Protein AF-A0A7C4YC31-F1 (afdb_monomer_lite)

Radius of gyration: 33.75 Å; chains: 1; bounding box: 67×40×89 Å

Secondary structure (DSSP, 8-state):
-----SHHHHHHHHHHHHHHHHHHHHHHHHHHHHHHHHHSHHHHHHHHHHHHHHSHHHHHHHHHHHHHHHHHHHHHHHHSTT---HHHHHHHHHHHHHHHHHHTT-THHHHHHHHHHHHHHHHHHHS--

Foldseek 3Di:
DDDDDDPVSVVVVVVVVVVVVVVVVVVVVVVVVVVVVCPPVVNVCVVVVVVLVPDPVSVVVCVVVVVVVVVVVVLCCVQVNPDPDVVSVVVSVVVVVVVVVVCVVDVCVVVVVVVVVVVVVVVVVVVVD

Structure (mmCIF, N/CA/C/O backbone):
data_AF-A0A7C4YC31-F1
#
_entry.id   AF-A0A7C4YC31-F1
#
loop_
_atom_site.group_PDB
_atom_site.id
_atom_site.type_symbol
_atom_site.label_atom_id
_atom_site.label_alt_id
_atom_site.label_comp_id
_atom_site.label_asym_id
_atom_site.label_entity_id
_atom_site.label_seq_id
_atom_site.pdbx_PDB_ins_code
_atom_site.Cartn_x
_atom_site.Cartn_y
_atom_site.Cartn_z
_atom_site.occupancy
_atom_site.B_iso_or_equiv
_atom_site.auth_seq_id
_atom_site.auth_comp_id
_atom_site.auth_asym_id
_atom_site.auth_atom_id
_atom_site.pdbx_PDB_model_num
ATOM 1 N N . MET A 1 1 ? -36.591 12.105 40.427 1.00 43.62 1 MET A N 1
ATOM 2 C CA . MET A 1 1 ? -35.713 11.165 41.160 1.00 43.62 1 MET A CA 1
ATOM 3 C C . MET A 1 1 ? -36.513 10.599 42.322 1.00 43.62 1 MET A C 1
ATOM 5 O O . MET A 1 1 ? -37.041 11.391 43.092 1.00 43.62 1 MET A O 1
ATOM 9 N N . GLN A 1 2 ? -36.694 9.279 42.404 1.00 56.38 2 GLN A N 1
ATOM 10 C CA . GLN A 1 2 ? -37.417 8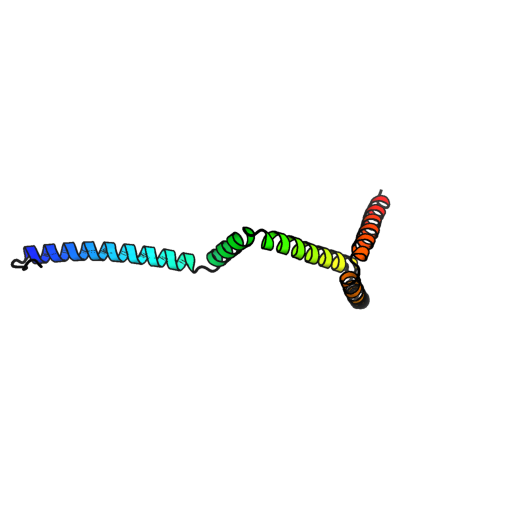.661 43.523 1.00 56.38 2 GLN A CA 1
ATOM 11 C C . GLN A 1 2 ? -36.539 8.696 44.784 1.00 56.38 2 GLN A C 1
ATOM 13 O O . GLN A 1 2 ? -35.359 8.354 44.720 1.00 56.38 2 GLN A O 1
ATOM 18 N N . LYS A 1 3 ? -37.099 9.163 45.907 1.00 58.22 3 LYS A N 1
ATOM 19 C CA . LYS A 1 3 ? -36.434 9.156 47.218 1.00 58.22 3 LYS A CA 1
ATOM 20 C C . LYS A 1 3 ? -36.331 7.713 47.714 1.00 58.22 3 LYS A C 1
ATOM 22 O O . LYS A 1 3 ? -37.348 7.039 47.825 1.00 58.22 3 LYS A O 1
ATOM 27 N N . ILE A 1 4 ? -35.109 7.264 47.988 1.00 57.78 4 ILE A N 1
ATOM 28 C CA . ILE A 1 4 ? -34.806 5.935 48.528 1.00 57.78 4 ILE A CA 1
ATOM 29 C C . ILE A 1 4 ? -35.084 5.986 50.034 1.00 57.78 4 ILE A C 1
ATOM 31 O O . ILE A 1 4 ? -34.368 6.682 50.749 1.00 57.78 4 ILE A O 1
ATOM 35 N N . ASN A 1 5 ? -36.126 5.296 50.506 1.00 68.19 5 ASN A N 1
ATOM 36 C CA . ASN A 1 5 ? -36.564 5.366 51.909 1.00 68.19 5 ASN A CA 1
ATOM 37 C C . ASN A 1 5 ? -36.404 4.027 52.662 1.00 68.19 5 ASN A C 1
ATOM 39 O O . ASN A 1 5 ? -36.711 3.959 53.849 1.00 68.19 5 ASN A O 1
ATOM 43 N N . SER A 1 6 ? -35.921 2.968 51.997 1.00 72.19 6 SER A N 1
ATOM 44 C CA . SER A 1 6 ? -35.745 1.625 52.568 1.00 72.19 6 SER A CA 1
ATOM 45 C C . SER A 1 6 ? -34.516 0.905 51.987 1.00 72.19 6 SER A C 1
ATOM 47 O O . SER A 1 6 ? -34.123 1.135 50.842 1.00 72.19 6 SER A O 1
ATOM 49 N N . THR A 1 7 ? -33.911 -0.009 52.752 1.00 72.62 7 THR A N 1
ATOM 50 C CA . THR A 1 7 ? -32.790 -0.874 52.322 1.00 72.62 7 THR A CA 1
ATOM 51 C C . THR A 1 7 ? -33.131 -1.732 51.095 1.00 72.62 7 THR A C 1
ATOM 53 O O . THR A 1 7 ? -32.244 -2.048 50.295 1.00 72.62 7 THR A O 1
ATOM 56 N N . GLY A 1 8 ? -34.415 -2.060 50.900 1.00 76.94 8 GLY A N 1
ATOM 57 C CA . GLY A 1 8 ? -34.914 -2.734 49.695 1.00 76.94 8 GLY A CA 1
ATOM 58 C C . GLY A 1 8 ? -34.831 -1.859 48.438 1.00 76.94 8 GLY A C 1
ATOM 59 O O . GLY A 1 8 ? -34.342 -2.315 47.403 1.00 76.94 8 GLY A O 1
ATOM 60 N N . ASP A 1 9 ? -35.203 -0.580 48.548 1.00 77.81 9 ASP A N 1
ATOM 61 C CA . ASP A 1 9 ? -35.147 0.387 47.440 1.00 77.81 9 ASP A CA 1
ATOM 62 C C . ASP A 1 9 ? -33.705 0.652 46.997 1.00 77.81 9 ASP A C 1
ATOM 64 O O . ASP A 1 9 ? -33.418 0.769 45.804 1.00 77.81 9 ASP A O 1
ATOM 68 N N . LEU A 1 10 ? -32.774 0.700 47.956 1.00 82.19 10 LEU A N 1
ATOM 69 C CA . LEU A 1 10 ? -31.351 0.881 47.678 1.00 82.19 10 LEU A CA 1
ATOM 70 C C . LEU A 1 10 ? -30.780 -0.312 46.900 1.00 82.19 10 LEU A C 1
ATOM 72 O O . LEU A 1 10 ? -30.076 -0.131 45.908 1.00 82.19 10 LEU A O 1
ATOM 76 N N . SER A 1 11 ? -31.123 -1.534 47.311 1.00 81.88 11 SER A N 1
ATOM 77 C CA . SER A 1 11 ? -30.672 -2.764 46.646 1.00 81.88 11 SER A CA 1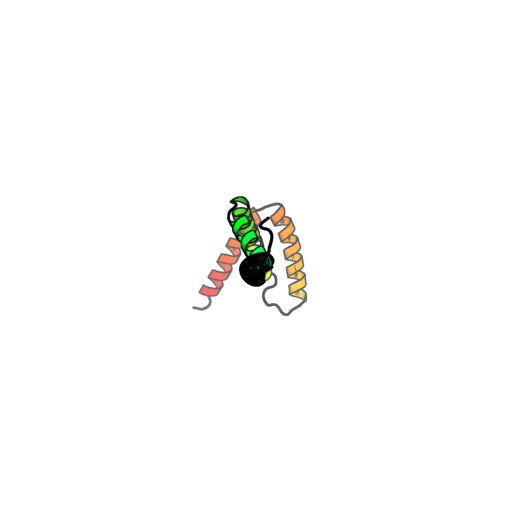
ATOM 78 C C . SER A 1 11 ? -31.221 -2.873 45.222 1.00 81.88 11 SER A C 1
ATOM 80 O O . SER A 1 11 ? -30.492 -3.228 44.293 1.00 81.88 11 SER A O 1
ATOM 82 N N . PHE A 1 12 ? -32.485 -2.493 45.026 1.00 84.62 12 PHE A N 1
ATOM 83 C CA . PHE A 1 12 ? -33.110 -2.434 43.709 1.00 84.62 12 PHE A CA 1
ATOM 84 C C . PHE A 1 12 ? -32.456 -1.377 42.808 1.00 84.62 12 PHE A C 1
ATOM 86 O O . PHE A 1 12 ? -32.128 -1.664 41.654 1.00 84.62 12 PHE A O 1
ATOM 93 N N . ALA A 1 13 ? -32.182 -0.181 43.336 1.00 85.12 13 ALA A N 1
ATOM 94 C CA . ALA A 1 13 ? -31.470 0.867 42.609 1.00 85.12 13 ALA A CA 1
ATOM 95 C C . ALA A 1 13 ? -30.051 0.425 42.204 1.00 85.12 13 ALA A C 1
ATOM 97 O O . ALA A 1 13 ? -29.645 0.640 41.062 1.00 85.12 13 ALA A O 1
ATOM 98 N N . ILE A 1 14 ? -29.320 -0.262 43.091 1.00 87.25 14 ILE A N 1
ATOM 99 C CA . ILE A 1 14 ? -27.995 -0.829 42.792 1.00 87.25 14 ILE A CA 1
ATOM 100 C C . ILE A 1 14 ? -28.087 -1.878 41.678 1.00 87.25 14 ILE A C 1
ATOM 102 O O . ILE A 1 14 ? -27.269 -1.863 40.757 1.00 87.25 14 ILE A O 1
ATOM 106 N N . ALA A 1 15 ? -29.078 -2.772 41.720 1.00 88.50 15 ALA A N 1
ATOM 107 C CA . ALA A 1 15 ? -29.276 -3.779 40.679 1.00 88.50 15 ALA A CA 1
ATOM 108 C C . ALA A 1 15 ? -29.569 -3.139 39.310 1.00 88.50 15 ALA A C 1
ATOM 110 O O . ALA A 1 15 ? -28.993 -3.543 38.296 1.00 88.50 15 ALA A O 1
ATOM 111 N N . GLN A 1 16 ? -30.401 -2.094 39.279 1.00 88.06 16 GLN A N 1
ATOM 112 C CA . GLN A 1 16 ? -30.689 -1.342 38.058 1.00 88.06 16 GLN A CA 1
ATOM 113 C C . GLN A 1 16 ? -29.456 -0.618 37.510 1.00 88.06 16 GLN A C 1
ATOM 115 O O . GLN A 1 16 ? -29.186 -0.680 36.308 1.00 88.06 16 GLN A O 1
ATOM 120 N N . LEU A 1 17 ? -28.673 0.024 38.380 1.00 88.06 17 LEU A N 1
ATOM 121 C CA . LEU A 1 17 ? -27.435 0.695 37.990 1.00 88.06 17 LEU A CA 1
ATOM 122 C C . LEU A 1 17 ? -26.402 -0.295 37.442 1.00 88.06 17 LEU A C 1
ATOM 124 O O . LEU A 1 17 ? -25.812 -0.022 36.401 1.00 88.06 17 LEU A O 1
ATOM 128 N N . LYS A 1 18 ? -26.247 -1.473 38.060 1.00 87.50 18 LYS A N 1
ATOM 129 C CA . LYS A 1 18 ? -25.369 -2.542 37.554 1.00 87.50 18 LYS A CA 1
ATOM 130 C C . LYS A 1 18 ? -25.797 -3.037 36.175 1.00 87.50 18 LYS A C 1
ATOM 132 O O . LYS A 1 18 ? -24.954 -3.178 35.293 1.00 87.50 18 LYS A O 1
ATOM 137 N N . LYS A 1 19 ? -27.099 -3.252 35.958 1.00 88.75 19 LYS A N 1
ATOM 138 C CA . LYS A 1 19 ? -27.628 -3.662 34.647 1.00 88.75 19 LYS A CA 1
ATOM 139 C C . LYS A 1 19 ? -27.362 -2.599 33.578 1.00 88.75 19 LYS A C 1
ATOM 141 O O . LYS A 1 19 ? -26.947 -2.927 32.470 1.00 88.75 19 LYS A O 1
ATOM 146 N N . LYS A 1 20 ? -27.550 -1.322 33.923 1.00 86.94 20 LYS A N 1
ATOM 147 C CA . LYS A 1 20 ? -27.258 -0.196 33.029 1.00 86.94 20 LYS A CA 1
ATOM 148 C C . LYS A 1 20 ? -25.763 -0.093 32.711 1.00 86.94 20 LYS A C 1
ATOM 150 O O . LYS A 1 20 ? -25.406 0.105 31.556 1.00 86.94 20 LYS A O 1
ATOM 155 N N . GLN A 1 21 ? -24.904 -0.271 33.711 1.00 87.12 21 GLN A N 1
ATOM 156 C CA . GLN A 1 21 ? -23.452 -0.240 33.550 1.00 87.12 21 GLN A CA 1
ATOM 157 C C . GLN A 1 21 ? -22.951 -1.382 32.655 1.00 87.12 21 GLN A C 1
ATOM 159 O O . GLN A 1 21 ? -22.125 -1.143 31.780 1.00 87.12 21 GLN A O 1
ATOM 164 N N . ALA A 1 22 ? -23.483 -2.597 32.821 1.00 86.12 22 ALA A N 1
ATOM 165 C CA . ALA A 1 22 ? -23.134 -3.741 31.978 1.00 86.12 22 ALA A CA 1
ATOM 166 C C . ALA A 1 22 ? -23.460 -3.479 30.498 1.00 86.12 22 ALA A C 1
ATOM 168 O O . ALA A 1 22 ? -22.590 -3.642 29.645 1.00 86.12 22 ALA A O 1
ATOM 169 N N . GLY A 1 23 ? -24.663 -2.970 30.204 1.00 85.81 23 GLY A N 1
ATOM 170 C CA . GLY A 1 23 ? -25.044 -2.619 28.830 1.00 85.81 23 GLY A CA 1
ATOM 171 C C . GLY A 1 23 ? -24.202 -1.483 28.236 1.00 85.81 23 GLY A C 1
ATOM 172 O O . GLY A 1 23 ? -23.900 -1.486 27.046 1.00 85.81 23 GLY A O 1
ATOM 173 N N . GLN A 1 24 ? -23.773 -0.520 29.058 1.00 84.75 24 GLN A N 1
ATOM 174 C CA . GLN A 1 24 ? -22.881 0.557 28.613 1.00 84.75 24 GLN A CA 1
ATOM 175 C C . GLN A 1 24 ? -21.469 0.055 28.289 1.00 84.75 24 GLN A C 1
ATOM 177 O O . GLN A 1 24 ? -20.880 0.503 27.308 1.00 84.75 24 GLN A O 1
ATOM 182 N N . ILE A 1 25 ? -20.934 -0.878 29.081 1.00 84.81 25 ILE A N 1
ATOM 183 C CA . ILE A 1 25 ? -19.623 -1.493 28.828 1.00 84.81 25 ILE A CA 1
ATOM 184 C C . ILE A 1 25 ? -19.649 -2.296 27.526 1.00 84.81 25 ILE A C 1
ATOM 186 O O . ILE A 1 25 ? -18.719 -2.191 26.732 1.00 84.81 25 ILE A O 1
ATOM 190 N N . GLU A 1 26 ? -20.714 -3.056 27.281 1.00 86.19 26 GLU A N 1
ATOM 191 C CA . GLU A 1 26 ? -20.871 -3.848 26.058 1.00 86.19 26 GLU A CA 1
ATOM 192 C C . GLU A 1 26 ? -20.900 -2.962 24.801 1.00 86.19 26 GLU A C 1
ATOM 194 O O . GLU A 1 26 ? -20.155 -3.197 23.848 1.00 86.19 26 GLU A O 1
ATOM 199 N N . LEU A 1 27 ? -21.672 -1.870 24.837 1.00 88.62 27 LEU A N 1
ATOM 200 C CA . LEU A 1 27 ? -21.705 -0.864 23.770 1.00 88.62 27 LEU A CA 1
ATOM 201 C C . LEU A 1 27 ? -20.334 -0.224 23.523 1.00 88.62 27 LEU A C 1
ATOM 203 O O . LEU A 1 27 ? -19.926 -0.054 22.373 1.00 88.62 27 LEU A O 1
ATOM 207 N N . LEU A 1 28 ? -19.611 0.108 24.594 1.00 86.44 28 LEU A N 1
ATOM 208 C CA . LEU A 1 28 ? -18.282 0.703 24.496 1.00 86.44 28 LEU A CA 1
ATOM 209 C C . LEU A 1 28 ? -17.273 -0.274 23.875 1.00 86.44 28 LEU A C 1
ATOM 211 O O . LEU A 1 28 ? -16.485 0.119 23.017 1.00 86.44 28 LEU A O 1
ATOM 215 N N . GLN A 1 29 ? -17.315 -1.551 24.261 1.00 85.88 29 GLN A N 1
ATOM 216 C CA . GLN A 1 29 ? -16.458 -2.584 23.676 1.00 85.88 29 GLN A CA 1
ATOM 217 C C . GLN A 1 29 ? -16.749 -2.788 22.186 1.00 85.88 29 GLN A C 1
ATOM 219 O O . GLN A 1 29 ? -15.811 -2.873 21.393 1.00 85.88 29 GLN A O 1
ATOM 224 N N . ALA A 1 30 ? -18.022 -2.795 21.785 1.00 82.94 30 ALA A N 1
ATOM 225 C CA . ALA A 1 30 ? -18.406 -2.904 20.380 1.00 82.94 30 ALA A CA 1
ATOM 226 C C . ALA A 1 30 ? -17.890 -1.716 19.546 1.00 82.94 30 ALA A C 1
ATOM 228 O O . ALA A 1 30 ? -17.342 -1.907 18.457 1.00 82.94 30 ALA A O 1
ATOM 229 N N . GLN A 1 31 ? -17.998 -0.491 20.072 1.00 76.12 31 GLN A N 1
ATOM 230 C CA . GLN A 1 31 ? -17.475 0.712 19.415 1.00 76.12 31 GLN A CA 1
ATOM 231 C C . GLN A 1 31 ? -15.947 0.706 19.318 1.00 76.12 31 GLN A C 1
ATOM 233 O O . GLN A 1 31 ? -15.395 1.062 18.273 1.00 76.12 31 GLN A O 1
ATOM 238 N N . LEU A 1 32 ? -15.254 0.266 20.370 1.00 80.12 32 LEU A N 1
ATOM 239 C CA . LEU A 1 32 ? -13.800 0.120 20.358 1.00 80.12 32 LEU A CA 1
ATOM 240 C C . LEU A 1 32 ? -13.350 -0.931 19.346 1.00 80.12 32 LEU A C 1
ATOM 242 O O . LEU A 1 32 ? -12.414 -0.670 18.596 1.00 80.12 32 LEU A O 1
ATOM 246 N N . TYR A 1 33 ? -14.032 -2.075 19.269 1.00 82.25 33 TYR A N 1
ATOM 247 C CA . TYR A 1 33 ? -13.731 -3.114 18.288 1.00 82.25 33 TYR A CA 1
ATOM 248 C C . TYR A 1 33 ? -13.908 -2.606 16.854 1.00 82.25 33 TYR A C 1
ATOM 250 O O . TYR A 1 33 ? -13.008 -2.770 16.035 1.00 82.25 33 TYR A O 1
ATOM 258 N N . HIS A 1 34 ? -15.015 -1.919 16.558 1.00 76.81 34 HIS A N 1
ATOM 259 C CA . HIS A 1 34 ? -15.252 -1.333 15.237 1.00 76.81 34 HIS A CA 1
ATOM 260 C C . HIS 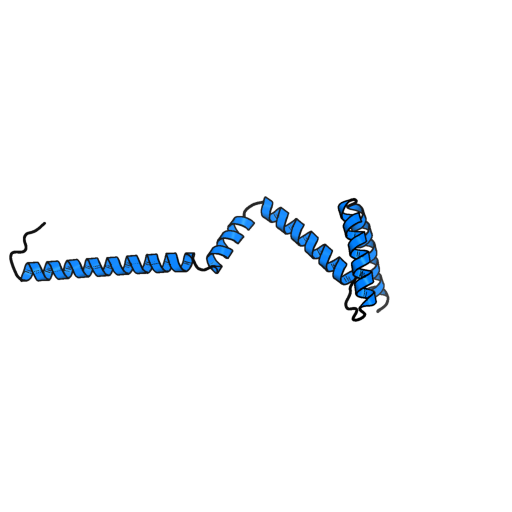A 1 34 ? -14.230 -0.257 14.871 1.00 76.81 34 HIS A C 1
ATOM 262 O O . HIS A 1 34 ? -13.760 -0.210 13.733 1.00 76.81 34 HIS A O 1
ATOM 268 N N . THR A 1 35 ? -13.871 0.598 15.826 1.00 75.62 35 THR A N 1
ATOM 269 C CA . THR A 1 35 ? -12.870 1.649 15.613 1.00 75.62 35 THR A CA 1
ATOM 270 C C . THR A 1 35 ? -11.495 1.030 15.386 1.00 75.62 35 THR A C 1
ATOM 272 O O . THR A 1 35 ? -10.809 1.383 14.432 1.00 75.62 35 THR A O 1
ATOM 275 N N . TYR A 1 36 ? -11.118 0.049 16.207 1.00 76.69 36 TYR A N 1
ATOM 276 C CA . TYR A 1 36 ? -9.875 -0.700 16.064 1.00 76.69 36 TYR A CA 1
ATOM 277 C C . TYR A 1 36 ? -9.800 -1.421 14.717 1.00 76.69 36 TYR A C 1
ATOM 279 O O . TYR A 1 36 ? -8.787 -1.327 14.030 1.00 76.69 36 TYR A O 1
ATOM 287 N N . ASP A 1 37 ? -10.874 -2.096 14.306 1.00 75.00 37 ASP A N 1
ATOM 288 C CA . ASP A 1 37 ? -10.926 -2.789 13.023 1.00 75.00 37 ASP A CA 1
ATOM 289 C C . ASP A 1 37 ? -10.851 -1.809 11.843 1.00 75.00 37 ASP A C 1
ATOM 291 O O . ASP A 1 37 ? -10.122 -2.053 10.884 1.00 75.00 37 ASP A O 1
ATOM 295 N N . SER A 1 38 ? -11.500 -0.649 11.943 1.00 67.81 38 SER A N 1
ATOM 296 C CA . SER A 1 38 ? -11.450 0.398 10.911 1.00 67.81 38 SER A CA 1
ATOM 297 C C . SER A 1 38 ? -10.073 1.061 10.792 1.00 67.81 38 SER A C 1
ATOM 299 O O . SER A 1 38 ? -9.670 1.444 9.696 1.00 67.81 38 SER A O 1
ATOM 301 N N . LEU A 1 39 ? -9.329 1.169 11.897 1.00 71.88 39 LEU A N 1
ATOM 302 C CA . LEU A 1 39 ? -7.969 1.716 11.929 1.00 71.88 39 LEU A CA 1
ATOM 303 C C . LEU A 1 39 ? -6.901 0.708 11.482 1.00 71.88 39 LEU A C 1
ATOM 305 O O . LEU A 1 39 ? -5.740 1.089 11.315 1.00 71.88 39 LEU A O 1
ATOM 309 N N . LYS A 1 40 ? -7.254 -0.567 11.257 1.00 78.56 40 LYS A N 1
ATOM 310 C CA . LYS A 1 40 ? -6.303 -1.532 10.700 1.00 78.56 40 LYS A CA 1
ATOM 311 C C . LYS A 1 40 ? -5.870 -1.054 9.310 1.00 78.56 40 LYS A C 1
ATOM 313 O O . LYS A 1 40 ? -6.718 -0.884 8.430 1.00 78.56 40 LYS A O 1
ATOM 318 N N . PRO A 1 41 ? -4.558 -0.923 9.052 1.00 65.25 41 PRO A N 1
ATOM 319 C CA . PRO A 1 41 ? -4.053 -0.413 7.779 1.00 65.25 41 PRO A CA 1
ATOM 320 C C . PRO A 1 41 ? -4.518 -1.251 6.581 1.00 65.25 41 PRO A C 1
ATOM 322 O O . PRO A 1 41 ? -4.739 -0.714 5.503 1.00 65.25 41 PRO A O 1
ATOM 325 N N . LEU A 1 42 ? -4.761 -2.550 6.781 1.00 71.75 42 LEU A N 1
ATOM 326 C CA . LEU A 1 42 ? -5.347 -3.435 5.771 1.00 71.75 42 LEU A CA 1
ATOM 327 C C . LEU A 1 42 ? -6.749 -2.991 5.321 1.00 71.75 42 LEU A C 1
ATOM 329 O O . LEU A 1 42 ? -7.033 -3.003 4.124 1.00 71.75 42 LEU A O 1
ATOM 333 N N . ASN A 1 43 ? -7.609 -2.575 6.255 1.00 74.06 43 ASN A N 1
ATOM 334 C CA . ASN A 1 43 ? -8.964 -2.118 5.948 1.00 74.06 43 ASN A CA 1
ATOM 335 C C . ASN A 1 43 ? -8.952 -0.726 5.300 1.00 74.06 43 ASN A C 1
ATOM 337 O O . ASN A 1 43 ? -9.724 -0.479 4.374 1.00 74.06 43 ASN A O 1
ATOM 341 N N . LEU A 1 44 ? -8.014 0.141 5.696 1.00 73.25 44 LEU A N 1
ATOM 342 C CA . LEU A 1 44 ? -7.784 1.433 5.041 1.00 73.25 44 LEU A CA 1
ATOM 343 C C . LEU A 1 44 ? -7.334 1.249 3.585 1.00 73.25 44 LEU A C 1
ATOM 345 O O . LEU A 1 44 ? -7.967 1.780 2.679 1.00 73.25 44 LEU A O 1
ATOM 349 N N . ILE A 1 45 ? -6.313 0.421 3.338 1.00 77.12 45 ILE A N 1
ATOM 350 C CA . ILE A 1 45 ? -5.814 0.127 1.986 1.00 77.12 45 ILE A CA 1
ATOM 351 C C . ILE A 1 45 ? -6.916 -0.501 1.128 1.00 77.12 45 ILE A C 1
ATOM 353 O O . ILE A 1 45 ? -7.113 -0.089 -0.013 1.00 77.12 45 ILE A O 1
ATOM 357 N N . ARG A 1 46 ? -7.669 -1.466 1.670 1.00 73.56 46 ARG A N 1
ATOM 358 C CA . ARG A 1 46 ? -8.773 -2.114 0.952 1.00 73.56 46 ARG A CA 1
ATOM 359 C C . ARG A 1 46 ? -9.836 -1.105 0.528 1.00 73.56 46 ARG A C 1
ATOM 361 O O . ARG A 1 46 ? -10.232 -1.103 -0.635 1.00 73.56 46 ARG A O 1
ATOM 368 N N . ASN A 1 47 ? -10.265 -0.235 1.438 1.00 70.69 47 ASN A N 1
ATOM 369 C CA . ASN A 1 47 ? -11.293 0.761 1.150 1.00 70.69 47 ASN A CA 1
ATOM 370 C C . ASN A 1 47 ? -10.794 1.835 0.181 1.00 70.69 47 ASN A C 1
ATOM 372 O O . ASN A 1 47 ? -11.544 2.224 -0.712 1.00 70.69 47 ASN A O 1
ATOM 376 N N . THR A 1 48 ? -9.540 2.275 0.297 1.00 73.25 48 THR A N 1
ATOM 377 C CA . THR A 1 48 ? -8.939 3.239 -0.633 1.00 73.25 48 THR A CA 1
ATOM 378 C C . THR A 1 48 ? -8.755 2.639 -2.024 1.00 73.25 48 THR A C 1
ATOM 380 O O . THR A 1 48 ? -9.085 3.292 -3.007 1.00 73.25 48 THR A O 1
ATOM 383 N N . ILE A 1 49 ? -8.290 1.390 -2.137 1.00 70.62 49 ILE A N 1
ATOM 384 C CA . ILE A 1 49 ? -8.121 0.712 -3.431 1.00 70.62 49 ILE A CA 1
ATOM 385 C C . ILE A 1 49 ? -9.475 0.437 -4.088 1.00 70.62 49 ILE A C 1
ATOM 387 O O . ILE A 1 49 ? -9.599 0.647 -5.288 1.00 70.62 49 ILE A O 1
ATOM 391 N N . LEU A 1 50 ? -10.494 -0.001 -3.342 1.00 71.69 50 LEU A N 1
ATOM 392 C CA . LEU A 1 50 ? -11.831 -0.243 -3.900 1.00 71.69 50 LEU A CA 1
ATOM 393 C C . LEU A 1 50 ? -12.503 1.052 -4.372 1.00 71.69 50 LEU A C 1
ATOM 395 O O . LEU A 1 50 ? -13.098 1.070 -5.447 1.00 71.69 50 LEU A O 1
ATOM 399 N N . GLN A 1 51 ? -12.366 2.141 -3.612 1.00 66.88 51 GLN A N 1
ATOM 400 C CA . GLN A 1 51 ? -12.868 3.458 -4.015 1.00 66.88 51 GLN A CA 1
ATOM 401 C C . GLN A 1 51 ? -12.099 4.015 -5.216 1.00 66.88 51 GLN A C 1
ATOM 403 O O . GLN A 1 51 ? -12.711 4.510 -6.160 1.00 66.88 51 GLN A O 1
ATOM 408 N N . ALA A 1 52 ? -10.772 3.873 -5.230 1.00 65.75 52 ALA A N 1
ATOM 409 C CA . ALA A 1 52 ? -9.947 4.280 -6.359 1.00 65.75 52 ALA A CA 1
ATOM 410 C C . ALA A 1 52 ? -10.263 3.445 -7.610 1.00 65.75 52 ALA A C 1
ATOM 412 O O . ALA A 1 52 ? -10.459 4.000 -8.678 1.00 65.75 52 ALA A O 1
ATOM 413 N N . ALA A 1 53 ? -10.401 2.123 -7.503 1.00 65.88 53 ALA A N 1
ATOM 414 C CA . ALA A 1 53 ? -10.724 1.252 -8.635 1.00 65.88 53 ALA A CA 1
ATOM 415 C C . ALA A 1 53 ? -12.142 1.471 -9.198 1.00 65.88 53 ALA A C 1
ATOM 417 O O . ALA A 1 53 ? -12.421 1.061 -10.328 1.00 65.88 53 ALA A O 1
ATOM 418 N N . GLY A 1 54 ? -13.036 2.097 -8.429 1.00 65.94 54 GLY A N 1
ATOM 419 C CA . GLY A 1 54 ? -14.376 2.474 -8.869 1.00 65.94 54 GLY A CA 1
ATOM 420 C C . GLY A 1 54 ? -14.398 3.640 -9.862 1.00 65.94 54 GLY A C 1
ATOM 421 O O . GLY A 1 54 ? -15.324 3.715 -10.669 1.00 65.94 54 GLY A O 1
ATOM 422 N N . SER A 1 55 ? -13.386 4.516 -9.864 1.00 69.00 55 SER A N 1
ATOM 423 C CA . SER A 1 55 ? -13.342 5.661 -10.776 1.00 69.00 55 SER A CA 1
ATOM 424 C C . SER A 1 55 ? -12.752 5.282 -12.140 1.00 69.00 55 SER A C 1
ATOM 426 O O . SER A 1 55 ? -11.771 4.540 -12.255 1.00 69.00 55 SER A O 1
ATOM 428 N N . ALA A 1 56 ? -13.377 5.777 -13.213 1.00 65.56 56 ALA A N 1
ATOM 429 C CA . ALA A 1 56 ? -12.944 5.508 -14.585 1.00 65.56 56 ALA A CA 1
ATOM 430 C C . ALA A 1 56 ? -11.513 6.022 -14.853 1.00 65.56 56 ALA A C 1
ATOM 432 O O . ALA A 1 56 ? -10.739 5.358 -15.546 1.00 65.56 56 ALA A O 1
ATOM 433 N N . ASP A 1 57 ? -11.136 7.138 -14.226 1.00 70.38 57 ASP A N 1
ATOM 434 C CA . ASP A 1 57 ? -9.814 7.757 -14.361 1.00 70.38 57 ASP A CA 1
ATOM 435 C C . ASP A 1 57 ? -8.688 6.885 -13.797 1.00 70.38 57 ASP A C 1
ATOM 437 O O . ASP A 1 57 ? -7.626 6.754 -14.407 1.00 70.38 57 ASP A O 1
ATOM 441 N N . ILE A 1 58 ? -8.917 6.219 -12.662 1.00 68.44 58 ILE A N 1
ATOM 442 C CA . ILE A 1 58 ? -7.918 5.331 -12.058 1.00 68.44 58 ILE A CA 1
ATOM 443 C C . ILE A 1 58 ? -7.757 4.063 -12.896 1.00 68.44 58 ILE A C 1
ATOM 445 O O . ILE A 1 58 ? -6.633 3.602 -13.075 1.00 68.44 58 ILE A O 1
ATOM 449 N N . LYS A 1 59 ? -8.837 3.515 -13.472 1.00 67.00 59 LYS A N 1
ATOM 450 C CA . LYS A 1 59 ? -8.731 2.376 -14.403 1.00 67.00 59 LYS A CA 1
ATOM 451 C C . LYS A 1 59 ? -7.865 2.730 -15.608 1.00 67.00 59 LYS A C 1
ATOM 453 O O . LYS A 1 59 ? -6.961 1.968 -15.949 1.00 67.00 59 LYS A O 1
ATOM 458 N N . TYR A 1 60 ? -8.095 3.896 -16.210 1.00 69.00 60 TYR A N 1
ATOM 459 C CA . TYR A 1 60 ? -7.280 4.382 -17.321 1.00 69.00 60 TYR A CA 1
ATOM 460 C C . TYR A 1 60 ? -5.821 4.607 -16.899 1.00 69.00 60 TYR A C 1
ATOM 462 O O . TYR A 1 60 ? -4.900 4.154 -17.580 1.00 69.00 60 TYR A O 1
ATOM 470 N N . ASN A 1 61 ? -5.590 5.215 -15.733 1.00 71.94 61 ASN A N 1
ATOM 471 C CA . ASN A 1 61 ? -4.244 5.469 -15.230 1.00 71.94 61 ASN A CA 1
ATOM 472 C C . ASN A 1 61 ? -3.488 4.177 -14.868 1.00 71.94 61 ASN A C 1
ATOM 474 O O . ASN A 1 61 ? -2.298 4.068 -15.156 1.00 71.94 61 ASN A O 1
ATOM 478 N N . ILE A 1 62 ? -4.155 3.167 -14.301 1.00 74.00 62 ILE A N 1
ATOM 479 C CA . ILE A 1 62 ? -3.569 1.845 -14.023 1.00 74.00 62 ILE A CA 1
ATOM 480 C C . ILE A 1 62 ? -3.251 1.114 -15.329 1.00 74.00 62 ILE A C 1
ATOM 482 O O . ILE A 1 62 ? -2.177 0.525 -15.444 1.00 74.00 62 ILE A O 1
ATOM 486 N N . LEU A 1 63 ? -4.130 1.167 -16.333 1.00 74.94 63 LEU A N 1
ATOM 487 C CA . LEU A 1 63 ? -3.864 0.581 -17.650 1.00 74.94 63 LEU A CA 1
ATOM 488 C C . LEU A 1 63 ? -2.664 1.253 -18.329 1.00 74.94 63 LEU A C 1
ATOM 490 O O . LEU A 1 63 ? -1.760 0.564 -18.794 1.00 74.94 63 LEU A O 1
ATOM 494 N N . ASN A 1 64 ? -2.588 2.583 -18.308 1.00 70.25 64 ASN A N 1
ATOM 495 C CA . ASN A 1 64 ? -1.460 3.316 -18.879 1.00 70.25 64 ASN A CA 1
ATOM 496 C C . ASN A 1 64 ? -0.150 3.069 -18.102 1.00 70.25 64 ASN A C 1
ATOM 498 O O . ASN A 1 64 ? 0.900 2.813 -18.692 1.00 70.25 64 ASN A O 1
ATOM 502 N N . THR A 1 65 ? -0.213 3.055 -16.768 1.00 76.12 65 THR A N 1
ATOM 503 C CA . THR A 1 65 ? 0.947 2.774 -15.904 1.00 76.12 65 THR A CA 1
ATOM 504 C C . THR A 1 65 ? 1.435 1.337 -16.075 1.00 76.12 65 THR A C 1
ATOM 506 O O . THR A 1 65 ? 2.632 1.101 -16.218 1.00 76.12 65 THR A O 1
ATOM 509 N N . SER A 1 66 ? 0.527 0.359 -16.115 1.00 75.94 66 SER A N 1
ATOM 510 C CA . SER A 1 66 ? 0.875 -1.051 -16.330 1.00 75.94 66 SER A CA 1
ATOM 511 C C . SER A 1 66 ? 1.423 -1.306 -17.733 1.00 75.94 66 SER A C 1
ATOM 513 O O . SER A 1 66 ? 2.363 -2.090 -17.873 1.00 75.94 66 SER A O 1
ATOM 515 N N . ALA A 1 67 ? 0.929 -0.602 -18.755 1.00 75.62 67 ALA A N 1
ATOM 516 C CA . ALA A 1 67 ? 1.507 -0.622 -20.094 1.00 75.62 67 ALA A CA 1
ATOM 517 C C . ALA A 1 67 ? 2.943 -0.073 -20.094 1.00 75.62 67 ALA A C 1
ATOM 519 O O . ALA A 1 67 ? 3.837 -0.729 -20.626 1.00 75.62 67 ALA A O 1
ATOM 520 N N . GLY A 1 68 ? 3.197 1.062 -19.432 1.00 77.62 68 GLY A N 1
ATOM 521 C CA . GLY A 1 68 ? 4.540 1.635 -19.278 1.00 77.62 68 GLY A CA 1
ATOM 522 C C . GLY A 1 68 ? 5.501 0.731 -18.499 1.00 77.62 68 GLY A C 1
ATOM 523 O O . GLY A 1 68 ? 6.643 0.536 -18.915 1.00 77.62 68 GLY A O 1
ATOM 524 N N . LEU A 1 69 ? 5.032 0.105 -17.416 1.00 82.50 69 LEU A N 1
ATOM 525 C CA . LEU A 1 69 ? 5.810 -0.857 -16.629 1.00 82.50 69 LEU A CA 1
ATOM 526 C C . LEU A 1 69 ? 6.112 -2.131 -17.418 1.00 82.50 69 LEU A C 1
ATOM 528 O O . LEU A 1 69 ? 7.244 -2.609 -17.399 1.00 82.50 69 LEU A O 1
ATOM 532 N N . THR A 1 70 ? 5.128 -2.664 -18.141 1.00 80.31 70 THR A N 1
ATOM 533 C CA . THR A 1 70 ? 5.305 -3.857 -18.978 1.00 80.31 70 THR A CA 1
ATOM 534 C C . THR A 1 70 ? 6.254 -3.559 -20.130 1.00 80.31 70 THR A C 1
ATOM 536 O O . THR A 1 70 ? 7.180 -4.328 -20.375 1.00 80.31 70 THR A O 1
ATOM 539 N N . ALA A 1 71 ? 6.090 -2.415 -20.796 1.00 77.44 71 ALA A N 1
ATOM 540 C CA . ALA A 1 71 ? 6.991 -1.961 -21.845 1.00 77.44 71 ALA A CA 1
ATOM 541 C C . ALA A 1 71 ? 8.416 -1.774 -21.308 1.00 77.44 71 ALA A C 1
ATOM 543 O O . ALA A 1 71 ? 9.355 -2.328 -21.876 1.00 77.44 71 ALA A O 1
ATOM 544 N N . GLY A 1 72 ? 8.588 -1.086 -20.177 1.00 73.75 72 GLY A N 1
ATOM 545 C CA . GLY A 1 72 ? 9.884 -0.906 -19.524 1.00 73.75 72 GLY A CA 1
ATOM 546 C C . GLY A 1 72 ? 10.520 -2.231 -19.095 1.00 73.75 72 GLY A C 1
ATOM 547 O O . GLY A 1 72 ? 11.719 -2.431 -19.281 1.00 73.75 72 GLY A O 1
ATOM 548 N N . PHE A 1 73 ? 9.726 -3.181 -18.595 1.00 78.69 73 PHE A N 1
ATOM 549 C CA . PHE A 1 73 ? 10.193 -4.518 -18.233 1.00 78.69 73 PHE A CA 1
ATOM 550 C C . PHE A 1 73 ? 10.617 -5.336 -19.457 1.00 78.69 73 PHE A C 1
ATOM 552 O O . PHE A 1 73 ? 11.669 -5.972 -19.423 1.00 78.69 73 PHE A O 1
ATOM 559 N N . LEU A 1 74 ? 9.848 -5.301 -20.549 1.00 79.06 74 LEU A N 1
ATOM 560 C CA . LEU A 1 74 ? 10.199 -5.961 -21.808 1.00 79.06 74 LEU A CA 1
ATOM 561 C C . LEU A 1 74 ? 11.468 -5.356 -22.409 1.00 79.06 74 LEU A C 1
ATOM 563 O O . LEU A 1 74 ? 12.378 -6.097 -22.765 1.00 79.06 74 LEU A O 1
ATOM 567 N N . ILE A 1 75 ? 11.570 -4.026 -22.444 1.00 72.62 75 ILE A N 1
ATOM 568 C CA . ILE A 1 75 ? 12.764 -3.304 -22.899 1.00 72.62 75 ILE A CA 1
ATOM 569 C C . ILE A 1 75 ? 13.969 -3.680 -22.034 1.00 72.62 75 ILE A C 1
ATOM 571 O O . ILE A 1 75 ? 15.011 -4.040 -22.572 1.00 72.62 75 ILE A O 1
ATOM 575 N N . LYS A 1 76 ? 13.833 -3.695 -20.704 1.00 70.62 76 LYS A N 1
ATOM 576 C CA . LYS A 1 76 ? 14.907 -4.109 -19.791 1.00 70.62 76 LYS A CA 1
ATOM 577 C C . LYS A 1 76 ? 15.307 -5.565 -20.011 1.00 70.62 76 LYS A C 1
ATOM 579 O O . LYS A 1 76 ? 16.493 -5.877 -20.050 1.00 70.62 76 LYS A O 1
ATOM 584 N N . LYS A 1 77 ? 14.339 -6.463 -20.190 1.00 74.50 77 LYS A N 1
ATOM 585 C CA . LYS A 1 77 ? 14.591 -7.882 -20.466 1.00 74.50 77 LYS A CA 1
ATOM 586 C C . LYS A 1 77 ? 15.249 -8.096 -21.832 1.00 74.50 77 LYS A C 1
ATOM 588 O O . LYS A 1 77 ? 15.991 -9.059 -21.984 1.00 74.50 77 LYS A O 1
ATOM 593 N N . LEU A 1 78 ? 15.007 -7.203 -22.788 1.00 69.12 78 LEU A N 1
ATOM 594 C CA . LEU A 1 78 ? 15.576 -7.259 -24.129 1.00 69.12 78 LEU A CA 1
ATOM 595 C C . LEU A 1 78 ? 16.964 -6.649 -24.246 1.00 69.12 78 LEU A C 1
ATOM 597 O O . LEU A 1 78 ? 17.847 -7.251 -24.843 1.00 69.12 78 LEU A O 1
ATOM 601 N N . LEU A 1 79 ? 17.152 -5.464 -23.674 1.00 65.56 79 LEU A N 1
ATOM 602 C CA . LEU A 1 79 ? 18.402 -4.713 -23.756 1.00 65.56 79 LEU A CA 1
ATOM 603 C C . LEU A 1 79 ? 19.433 -5.189 -22.730 1.00 65.56 79 LEU A C 1
ATOM 605 O O . LEU A 1 79 ? 20.628 -5.141 -22.995 1.00 65.56 79 LEU A O 1
ATOM 609 N N . VAL A 1 80 ? 18.981 -5.650 -21.561 1.00 64.50 80 VAL A N 1
ATOM 610 C CA . VAL A 1 80 ? 19.843 -6.056 -20.433 1.00 64.50 80 VAL A CA 1
ATOM 611 C C . VAL A 1 80 ? 19.757 -7.569 -20.181 1.00 64.50 80 VAL A C 1
ATOM 613 O O . VAL A 1 80 ? 20.273 -8.064 -19.179 1.00 64.50 80 VAL A O 1
ATOM 616 N N . GLY A 1 81 ? 19.083 -8.322 -21.060 1.00 63.00 81 GLY A N 1
ATOM 617 C CA . GLY A 1 81 ? 18.720 -9.727 -20.853 1.00 63.00 81 GLY A CA 1
ATOM 618 C C . GLY A 1 81 ? 19.847 -10.566 -20.255 1.00 63.00 81 GLY A C 1
ATOM 619 O O . GLY A 1 81 ? 20.936 -10.541 -20.804 1.00 63.00 81 GLY A O 1
ATOM 620 N N . LYS A 1 82 ? 19.569 -11.240 -19.119 1.00 57.91 82 LYS A N 1
ATOM 621 C CA . LYS A 1 82 ? 20.375 -12.176 -18.282 1.00 57.91 82 LYS A CA 1
ATOM 622 C C . LYS A 1 82 ? 21.913 -12.159 -18.433 1.00 57.91 82 LYS A C 1
ATOM 624 O O . LYS A 1 82 ? 22.562 -13.175 -18.213 1.00 57.91 82 LYS A O 1
ATOM 629 N N . SER A 1 83 ? 22.506 -11.030 -18.797 1.00 57.09 83 SER A N 1
ATOM 630 C CA . SER A 1 83 ? 23.916 -10.944 -19.140 1.00 57.09 83 SER A CA 1
ATOM 631 C C . SER A 1 83 ? 24.686 -10.597 -17.880 1.00 57.09 83 SER A C 1
ATOM 633 O O . SER A 1 83 ? 24.498 -9.537 -17.275 1.00 57.09 83 SER A O 1
ATOM 635 N N . THR A 1 84 ? 25.536 -11.523 -17.450 1.00 61.00 84 THR A N 1
ATOM 636 C CA . THR A 1 84 ? 26.432 -11.361 -16.301 1.00 61.00 84 THR A CA 1
ATOM 637 C C . THR A 1 84 ? 27.550 -10.352 -16.592 1.00 61.00 84 THR A C 1
ATOM 639 O O . THR A 1 84 ? 28.233 -9.924 -15.668 1.00 61.00 84 THR A O 1
ATOM 642 N N . ASN A 1 85 ? 27.731 -9.942 -17.856 1.00 66.75 85 ASN A N 1
ATOM 643 C CA . ASN A 1 85 ? 28.830 -9.082 -18.282 1.00 66.75 85 ASN A CA 1
ATOM 644 C C . ASN A 1 85 ? 28.503 -7.583 -18.056 1.00 66.75 85 ASN A C 1
ATOM 646 O O . ASN A 1 85 ? 27.559 -7.062 -18.664 1.00 66.75 85 ASN A O 1
ATOM 650 N N . PRO A 1 86 ? 29.263 -6.865 -17.205 1.00 71.75 86 PRO A N 1
ATOM 651 C CA . PRO A 1 86 ? 29.002 -5.466 -16.855 1.00 71.75 86 PRO A CA 1
ATOM 652 C C . PRO A 1 86 ? 29.066 -4.501 -18.049 1.00 71.75 86 PRO A C 1
ATOM 654 O O . PRO A 1 86 ? 28.316 -3.527 -18.073 1.00 71.75 86 PRO A O 1
ATOM 657 N N . VAL A 1 87 ? 29.871 -4.790 -19.077 1.00 74.75 87 VAL A N 1
ATOM 658 C CA . VAL A 1 87 ? 29.986 -3.936 -20.277 1.00 74.75 87 VAL A CA 1
ATOM 659 C C . VAL A 1 87 ? 28.676 -3.910 -21.070 1.00 74.75 87 VAL A C 1
ATOM 661 O O . VAL A 1 87 ? 28.203 -2.848 -21.474 1.00 74.75 87 VAL A O 1
ATOM 664 N N . LEU A 1 88 ? 28.028 -5.069 -21.216 1.00 69.00 88 LEU A N 1
ATOM 665 C CA . LEU A 1 88 ? 26.727 -5.192 -21.881 1.00 69.00 88 LEU A CA 1
ATOM 666 C C . LEU A 1 88 ? 25.609 -4.482 -21.106 1.00 69.00 88 LEU A C 1
ATOM 668 O O . LEU A 1 88 ? 24.700 -3.929 -21.720 1.00 69.00 88 LEU A O 1
ATOM 672 N N . LYS A 1 89 ? 25.691 -4.427 -19.770 1.00 69.38 89 LYS A N 1
ATOM 673 C CA . LYS A 1 89 ? 24.737 -3.663 -18.948 1.00 69.38 89 LYS A CA 1
ATOM 674 C C . LYS A 1 89 ? 24.873 -2.158 -19.160 1.00 69.38 89 LYS A C 1
ATOM 676 O O . LYS A 1 89 ? 23.862 -1.471 -19.265 1.00 69.38 89 LYS A O 1
ATOM 681 N N . ILE A 1 90 ? 26.104 -1.653 -19.240 1.00 76.50 90 ILE A N 1
ATOM 682 C CA . ILE A 1 90 ? 26.367 -0.228 -19.479 1.00 76.50 90 ILE A CA 1
ATOM 683 C C . ILE A 1 90 ? 25.883 0.165 -20.880 1.00 76.50 90 ILE A C 1
ATOM 685 O O . ILE A 1 90 ? 25.144 1.138 -21.016 1.00 76.50 90 ILE A O 1
ATOM 689 N N . ALA A 1 91 ? 26.207 -0.634 -21.901 1.00 74.94 91 ALA A N 1
ATOM 690 C CA . ALA A 1 91 ? 25.731 -0.410 -23.265 1.00 74.94 91 ALA A CA 1
ATOM 691 C C . ALA A 1 91 ? 24.194 -0.486 -23.368 1.00 74.94 91 ALA A C 1
ATOM 693 O O . ALA A 1 91 ? 23.572 0.372 -23.993 1.00 74.94 91 ALA A O 1
ATOM 694 N N . GLY A 1 92 ? 23.567 -1.461 -22.702 1.00 69.56 92 GLY A N 1
ATOM 695 C CA . GLY A 1 92 ? 22.109 -1.593 -22.638 1.00 69.56 92 GLY A CA 1
ATOM 696 C C . GLY A 1 92 ? 21.431 -0.400 -21.959 1.00 69.56 92 GLY A C 1
ATOM 697 O O . GLY A 1 92 ? 20.425 0.099 -22.460 1.00 69.56 92 GLY A O 1
ATOM 698 N N . ASN A 1 93 ? 22.008 0.117 -20.870 1.00 73.94 93 ASN A N 1
ATOM 699 C CA . ASN A 1 93 ? 21.511 1.315 -20.191 1.00 73.94 93 ASN A CA 1
ATOM 700 C C . ASN A 1 93 ? 21.682 2.583 -21.044 1.00 73.94 93 ASN A C 1
ATOM 702 O O . ASN A 1 93 ? 20.770 3.407 -21.086 1.00 73.94 93 ASN A O 1
ATOM 706 N N . ALA A 1 94 ? 22.800 2.728 -21.759 1.00 76.81 94 ALA A N 1
ATOM 707 C CA . ALA A 1 94 ? 23.025 3.848 -22.674 1.00 76.81 94 ALA A CA 1
ATOM 708 C C . ALA A 1 94 ? 22.037 3.829 -23.856 1.00 76.81 94 ALA A C 1
ATOM 710 O O . ALA A 1 94 ? 21.447 4.855 -24.198 1.00 76.81 94 ALA A O 1
ATOM 711 N N . LEU A 1 95 ? 21.776 2.649 -24.430 1.00 76.00 95 LEU A N 1
ATOM 712 C CA . LEU A 1 95 ? 20.741 2.468 -25.451 1.00 76.00 95 LEU A CA 1
ATOM 713 C C . LEU A 1 95 ? 19.343 2.780 -24.909 1.00 76.00 95 LEU A C 1
ATOM 715 O O . LEU A 1 95 ? 18.562 3.449 -25.581 1.00 76.00 95 LEU A O 1
ATOM 719 N N . MET A 1 96 ? 19.028 2.343 -23.687 1.00 65.94 96 MET A N 1
ATOM 720 C CA . MET A 1 96 ? 17.744 2.627 -23.042 1.00 65.94 96 MET A CA 1
ATOM 721 C C . MET A 1 96 ? 17.543 4.130 -22.815 1.00 65.94 96 MET A C 1
ATOM 723 O O . MET A 1 96 ? 16.445 4.637 -23.045 1.00 65.94 96 MET A O 1
ATOM 727 N N . PHE A 1 97 ? 18.596 4.854 -22.433 1.00 77.50 97 PHE A N 1
ATOM 728 C CA . PHE A 1 97 ? 18.571 6.311 -22.300 1.00 77.50 97 PHE A CA 1
ATOM 729 C C . PHE A 1 97 ? 18.263 7.000 -23.642 1.00 77.50 97 PHE A C 1
ATOM 731 O O . PHE A 1 97 ? 17.390 7.866 -23.710 1.00 77.50 97 PHE A O 1
ATOM 738 N N . GLY A 1 98 ? 18.891 6.549 -24.734 1.00 73.44 98 GLY A N 1
ATOM 739 C CA . GLY A 1 98 ? 18.603 7.041 -26.085 1.00 73.44 98 GLY A CA 1
ATOM 740 C C . GLY A 1 98 ? 17.171 6.742 -26.548 1.00 73.44 98 GLY A C 1
ATOM 741 O O . GLY A 1 98 ? 16.469 7.631 -27.025 1.00 73.44 98 GLY A O 1
ATOM 742 N N . VAL A 1 99 ? 16.699 5.508 -26.350 1.00 65.94 99 VAL A N 1
ATOM 743 C CA . VAL A 1 99 ? 15.342 5.079 -26.7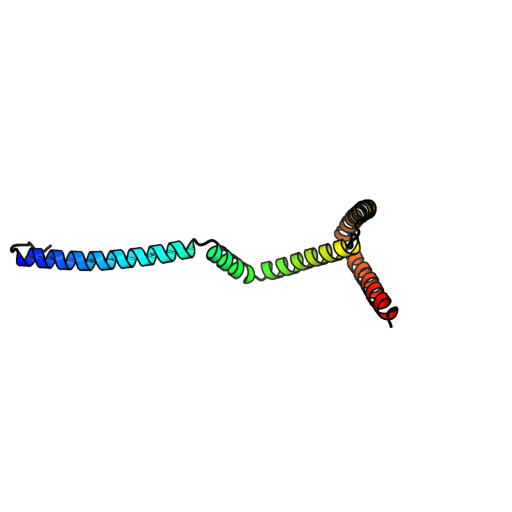29 1.00 65.94 99 VAL A CA 1
ATOM 744 C C . VAL A 1 99 ? 14.265 5.821 -25.937 1.00 65.94 99 VAL A C 1
ATOM 746 O O . VAL A 1 99 ? 13.257 6.216 -26.516 1.00 65.94 99 VAL A O 1
ATOM 749 N N . THR A 1 100 ? 14.475 6.057 -24.642 1.00 64.75 100 THR A N 1
ATOM 750 C CA . THR A 1 100 ? 13.507 6.769 -23.789 1.00 64.75 100 THR A CA 1
ATOM 751 C C . THR A 1 100 ? 13.307 8.211 -24.266 1.00 64.75 100 THR A C 1
ATOM 753 O O . THR A 1 100 ? 12.171 8.675 -24.363 1.00 64.75 100 THR A O 1
ATOM 756 N N . ASN A 1 101 ? 14.389 8.881 -24.680 1.00 66.75 101 ASN A N 1
ATOM 757 C CA . ASN A 1 101 ? 14.325 10.224 -25.262 1.00 66.75 101 ASN A CA 1
ATOM 758 C C . ASN A 1 101 ? 13.616 10.266 -26.627 1.00 66.75 101 ASN A C 1
ATOM 760 O O . ASN A 1 101 ? 12.943 11.252 -26.930 1.00 66.75 101 ASN A O 1
ATOM 764 N N . LEU A 1 102 ? 13.745 9.220 -27.453 1.00 63.78 102 LEU A N 1
ATOM 765 C CA . LEU A 1 102 ? 13.056 9.139 -28.747 1.00 63.78 102 LEU A CA 1
ATOM 766 C C . LEU A 1 102 ? 11.580 8.753 -28.616 1.00 63.78 102 LEU A C 1
ATOM 768 O O . LEU A 1 102 ? 10.744 9.328 -29.305 1.00 63.78 102 LEU A O 1
ATOM 772 N N . VAL A 1 103 ? 11.236 7.820 -27.728 1.00 61.56 103 VAL A N 1
ATOM 773 C CA . VAL A 1 103 ? 9.849 7.387 -27.493 1.00 61.56 103 VAL A CA 1
ATOM 774 C C . VAL A 1 103 ? 9.004 8.512 -26.899 1.00 61.56 103 VAL A C 1
ATOM 776 O O . VAL A 1 103 ? 7.849 8.661 -27.287 1.00 61.56 103 VAL A O 1
ATOM 779 N N . GLY A 1 104 ? 9.585 9.350 -26.033 1.00 60.12 104 GLY A N 1
ATOM 780 C CA . GLY A 1 104 ? 8.913 10.547 -25.520 1.00 60.12 104 GLY A CA 1
ATOM 781 C C . GLY A 1 104 ? 8.578 11.587 -26.600 1.00 60.12 104 GLY A C 1
ATOM 782 O O . GLY A 1 104 ? 7.695 12.410 -26.386 1.00 60.12 104 GLY A O 1
ATOM 783 N N . LYS A 1 105 ? 9.251 11.543 -27.762 1.00 62.19 105 LYS A N 1
ATOM 784 C CA . LYS A 1 105 ? 9.047 12.477 -28.885 1.00 62.19 105 LYS A CA 1
ATOM 785 C C . LYS A 1 105 ? 8.316 11.856 -30.084 1.00 62.19 105 LYS A C 1
ATOM 787 O O . LYS A 1 105 ? 7.633 12.574 -30.806 1.00 62.19 105 LYS A O 1
ATOM 792 N N . HIS A 1 106 ? 8.424 10.541 -30.295 1.00 57.97 106 HIS A N 1
ATOM 793 C CA . HIS A 1 106 ? 7.820 9.820 -31.419 1.00 57.97 106 HIS A CA 1
ATOM 794 C C . HIS A 1 106 ? 7.266 8.444 -30.992 1.00 57.97 106 HIS A C 1
ATOM 796 O O . HIS A 1 106 ? 8.015 7.462 -30.927 1.00 57.97 106 HIS A O 1
ATOM 802 N N . PRO A 1 107 ? 5.940 8.306 -30.798 1.00 57.31 107 PRO A N 1
ATOM 803 C CA . PRO A 1 107 ? 5.317 7.036 -30.406 1.00 57.31 107 PRO A CA 1
ATOM 804 C C . PRO A 1 107 ? 5.448 5.927 -31.472 1.00 57.31 107 PRO A C 1
ATOM 806 O O . PRO A 1 107 ? 5.316 4.744 -31.159 1.00 57.31 107 PRO A O 1
ATOM 809 N N . GLY A 1 108 ? 5.774 6.276 -32.725 1.00 57.59 108 GLY A N 1
ATOM 810 C CA . GLY A 1 108 ? 5.978 5.323 -33.825 1.00 57.59 108 GLY A CA 1
ATOM 811 C C . GLY A 1 108 ? 7.158 4.360 -33.632 1.00 57.59 108 GLY A C 1
ATOM 812 O O . GLY A 1 108 ? 7.152 3.263 -34.190 1.00 57.59 108 GLY A O 1
ATOM 813 N N . PHE A 1 109 ? 8.137 4.697 -32.787 1.00 62.91 109 PHE A N 1
ATOM 814 C CA . PHE A 1 109 ? 9.262 3.803 -32.492 1.00 62.91 109 PHE A CA 1
ATOM 815 C C . PHE A 1 109 ? 8.814 2.524 -31.759 1.00 62.91 109 PHE A C 1
ATOM 817 O O . PHE A 1 109 ? 9.331 1.441 -32.037 1.00 62.91 109 PHE A O 1
ATOM 824 N N . MET A 1 110 ? 7.791 2.604 -30.896 1.00 59.28 110 MET A N 1
ATOM 825 C CA . MET A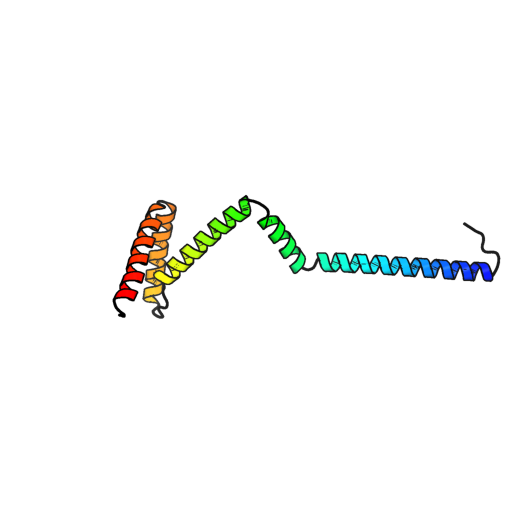 1 110 ? 7.228 1.422 -30.225 1.00 59.28 110 MET A CA 1
ATOM 826 C C . MET A 1 110 ? 6.650 0.408 -31.225 1.00 59.28 110 MET A C 1
ATOM 828 O O . MET A 1 110 ? 6.757 -0.800 -31.006 1.00 59.28 110 MET A O 1
ATOM 832 N N . ILE A 1 111 ? 6.088 0.888 -32.343 1.00 59.16 111 ILE A N 1
ATOM 833 C CA . ILE A 1 111 ? 5.501 0.056 -33.406 1.00 59.16 111 ILE A CA 1
ATOM 834 C C . ILE A 1 111 ? 6.595 -0.717 -34.161 1.00 59.16 111 ILE A C 1
ATOM 836 O O . ILE A 1 111 ? 6.415 -1.888 -34.478 1.00 59.16 111 ILE A O 1
ATOM 840 N N . ALA A 1 112 ? 7.763 -0.117 -34.382 1.00 63.19 112 ALA A N 1
ATOM 841 C CA . ALA A 1 112 ? 8.879 -0.809 -35.026 1.00 63.19 112 ALA A CA 1
ATOM 842 C C . ALA A 1 112 ? 9.557 -1.833 -34.092 1.00 63.19 112 ALA A C 1
ATOM 844 O O . ALA A 1 112 ? 9.958 -2.917 -34.528 1.00 63.19 112 ALA A O 1
ATOM 845 N N . VAL A 1 113 ? 9.661 -1.519 -32.793 1.00 64.62 113 VAL A N 1
ATOM 846 C CA . VAL A 1 113 ? 10.261 -2.420 -31.795 1.00 64.62 113 VAL A CA 1
ATOM 847 C C . VAL A 1 113 ? 9.422 -3.687 -31.604 1.00 64.62 113 VAL A C 1
ATOM 849 O O . VAL A 1 113 ? 9.995 -4.780 -31.587 1.00 64.62 113 VAL A O 1
ATOM 852 N N . LYS A 1 114 ? 8.082 -3.581 -31.530 1.00 59.81 114 LYS A N 1
ATOM 853 C CA . LYS A 1 114 ? 7.201 -4.764 -31.434 1.00 59.81 114 LYS A CA 1
ATOM 854 C C . LYS A 1 114 ? 7.390 -5.712 -32.624 1.00 59.81 114 LYS A C 1
ATOM 856 O O . LYS A 1 114 ? 7.501 -6.918 -32.419 1.00 59.81 114 LYS A O 1
ATOM 861 N N . ASP A 1 115 ? 7.511 -5.182 -33.842 1.00 66.88 115 ASP A N 1
ATOM 862 C CA . ASP A 1 115 ? 7.553 -5.989 -35.064 1.00 66.88 115 ASP A CA 1
ATOM 863 C C . ASP A 1 115 ? 8.883 -6.736 -35.187 1.00 66.88 115 ASP A C 1
ATOM 865 O O . ASP A 1 115 ? 8.922 -7.908 -35.578 1.00 66.88 115 ASP A O 1
ATOM 869 N N . LYS A 1 116 ? 9.986 -6.092 -34.786 1.00 65.56 116 LYS A N 1
ATOM 870 C CA . LYS A 1 116 ? 11.316 -6.711 -34.770 1.00 65.56 116 LYS A CA 1
ATOM 871 C C . LYS A 1 116 ? 11.423 -7.786 -33.686 1.00 65.56 116 LYS A C 1
ATOM 873 O O . LYS A 1 116 ? 11.982 -8.853 -33.940 1.00 65.56 116 LYS A O 1
ATOM 878 N N . PHE A 1 117 ? 10.832 -7.548 -32.514 1.00 64.56 117 PHE A N 1
ATOM 879 C CA . PHE A 1 117 ? 10.820 -8.521 -31.424 1.00 64.56 117 PHE A CA 1
ATOM 880 C C . PHE A 1 117 ? 9.951 -9.746 -31.738 1.00 64.56 117 PHE A C 1
ATOM 882 O O . PHE A 1 117 ? 10.368 -10.882 -31.511 1.00 64.56 117 PHE A O 1
ATOM 889 N N . PHE A 1 118 ? 8.781 -9.535 -32.348 1.00 71.06 118 PHE A N 1
ATOM 890 C CA . PHE A 1 118 ? 7.895 -10.622 -32.764 1.00 71.06 118 PHE A CA 1
ATOM 891 C C . PHE A 1 118 ? 8.547 -11.520 -33.824 1.00 71.06 118 PHE A C 1
ATOM 893 O O . PHE A 1 118 ? 8.450 -12.748 -33.753 1.00 71.06 118 PHE A O 1
ATOM 900 N N . LYS A 1 119 ? 9.264 -10.921 -34.785 1.00 71.69 119 LYS A N 1
ATOM 901 C CA . LYS A 1 119 ? 10.053 -11.666 -35.778 1.00 71.69 119 LYS A CA 1
ATOM 902 C C . LYS A 1 119 ? 11.183 -12.469 -35.128 1.00 71.69 119 LYS A C 1
ATOM 904 O O . LYS A 1 119 ? 11.361 -13.628 -35.485 1.00 71.69 119 LYS A O 1
ATOM 909 N N . MET A 1 120 ? 11.889 -11.904 -34.146 1.00 66.31 120 MET A N 1
ATOM 910 C CA . MET A 1 120 ? 12.974 -12.592 -33.434 1.00 66.31 120 MET A CA 1
ATOM 911 C C . MET A 1 120 ? 12.482 -13.816 -32.645 1.00 66.31 120 MET A C 1
ATOM 913 O O . MET A 1 120 ? 13.095 -14.879 -32.726 1.00 66.31 120 MET A O 1
ATOM 917 N N . ILE A 1 121 ? 11.346 -13.706 -31.945 1.00 70.81 121 ILE A N 1
ATOM 918 C CA . ILE A 1 121 ? 10.737 -14.839 -31.226 1.00 70.81 121 ILE A CA 1
ATOM 919 C C . ILE A 1 121 ? 10.292 -15.940 -32.198 1.00 70.81 121 ILE A C 1
ATOM 921 O O . ILE A 1 121 ? 10.547 -17.117 -31.942 1.00 70.81 121 ILE A O 1
ATOM 925 N N . ARG A 1 122 ? 9.644 -15.587 -33.320 1.00 74.69 122 ARG A N 1
ATOM 926 C CA . ARG A 1 122 ? 9.241 -16.583 -34.330 1.00 74.69 122 ARG A CA 1
ATOM 927 C C . ARG A 1 122 ? 10.443 -17.276 -34.972 1.00 74.69 122 ARG A C 1
ATOM 929 O O . ARG A 1 122 ? 10.392 -18.484 -35.158 1.00 74.69 122 ARG A O 1
ATOM 936 N N . TYR A 1 123 ? 11.511 -16.539 -35.275 1.00 68.81 123 TYR A N 1
ATOM 937 C CA . TYR A 1 123 ? 12.724 -17.100 -35.874 1.00 68.81 123 TYR A CA 1
ATOM 938 C C . TYR A 1 123 ? 13.401 -18.116 -34.946 1.00 68.81 123 TYR A C 1
ATOM 940 O O . TYR A 1 123 ? 13.777 -19.198 -35.381 1.00 68.81 123 TYR A O 1
ATOM 948 N N . HIS A 1 124 ? 13.474 -17.817 -33.646 1.00 58.16 124 HIS A N 1
ATOM 949 C CA . HIS A 1 124 ? 14.064 -18.736 -32.672 1.00 58.16 124 HIS A CA 1
ATOM 950 C C . HIS A 1 124 ? 13.241 -20.023 -32.486 1.00 58.16 124 HIS A C 1
ATOM 952 O O . HIS A 1 124 ? 13.813 -21.080 -32.249 1.00 58.16 124 HIS A O 1
ATOM 958 N N . ARG A 1 125 ? 11.910 -19.957 -32.647 1.00 57.47 125 ARG A N 1
ATOM 959 C CA . ARG A 1 125 ? 11.025 -21.134 -32.602 1.00 57.47 125 ARG A CA 1
ATOM 960 C C . ARG A 1 125 ? 11.072 -21.971 -33.893 1.00 57.47 125 ARG A C 1
ATOM 962 O O . ARG A 1 125 ? 10.792 -23.158 -33.834 1.00 57.47 125 ARG A O 1
ATOM 969 N N . ALA A 1 126 ? 11.428 -21.376 -35.033 1.00 59.97 126 ALA A N 1
ATOM 970 C CA . ALA A 1 126 ? 11.545 -22.074 -36.319 1.00 59.97 126 ALA A CA 1
ATOM 971 C C . ALA A 1 126 ? 12.902 -22.773 -36.527 1.00 59.97 126 ALA A C 1
ATOM 973 O O . ALA A 1 126 ? 12.995 -23.671 -37.349 1.00 59.97 126 ALA A O 1
ATOM 974 N N . VAL A 1 127 ? 13.945 -22.364 -35.797 1.00 60.03 127 VAL A N 1
ATOM 975 C CA . VAL A 1 127 ? 15.305 -22.937 -35.878 1.00 60.03 127 VAL A CA 1
ATOM 976 C C . VAL A 1 127 ? 15.520 -24.107 -34.896 1.00 60.03 127 VAL A C 1
ATOM 978 O O . VAL A 1 127 ? 16.549 -24.770 -34.952 1.00 60.03 127 VAL A O 1
ATOM 981 N N . SER A 1 128 ? 14.559 -24.392 -34.005 1.00 50.81 128 SER A N 1
ATOM 982 C CA . SER A 1 128 ? 14.614 -25.523 -33.058 1.00 50.81 128 SER A CA 1
ATOM 983 C C . SER A 1 128 ? 13.646 -26.673 -33.395 1.00 50.81 128 SER A C 1
ATOM 985 O O . SER A 1 128 ? 13.213 -27.394 -32.493 1.00 50.81 128 SER A O 1
ATOM 987 N N . SER A 1 129 ? 13.251 -26.819 -34.661 1.00 44.97 129 SER A N 1
ATOM 988 C CA . SER A 1 129 ? 12.518 -27.969 -35.222 1.00 44.97 129 SER A CA 1
ATOM 989 C C . SER A 1 129 ? 13.223 -28.423 -36.489 1.00 44.97 129 SER A C 1
ATOM 991 O O . SER A 1 129 ? 13.232 -29.647 -36.720 1.00 44.97 129 SER A O 1
#

Sequence (129 aa):
MQKINSTGDLSFAIAQLKKKQAGQIELLQAQLYHTYDSLKPLNLIRNTILQAAGSADIKYNILNTSAGLTAGFLIKKLLVGKSTNPVLKIAGNALMFGVTNLVGKHPGFMIAVKDKFFKMIRYHRAVSS

pLDDT: mean 71.52, std 9.48, range [43.62, 88.75]

=== Feature glossary ===
Feature key, reading from the visual/contextual features back to the raw sequence:

Rendered structure images. Six rendered views show the 3D structure 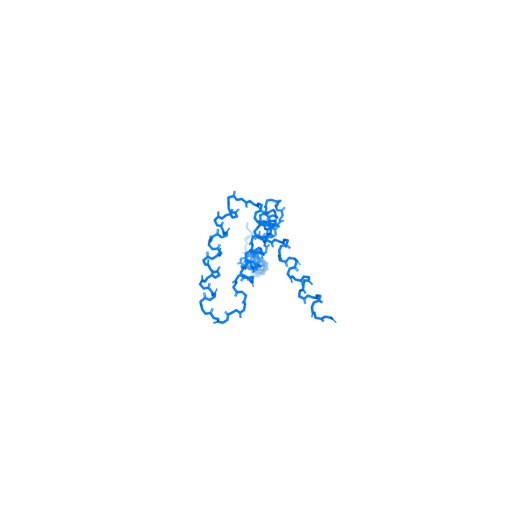from the faces of a cube — i.e. along ±x, ±y, ±z. Rendering representation is drawn randomly per protein from cartoon (secondary-structure ribbons), sticks (backbone bonds), or molecular surface; coloring is either N→C rainbow (blue at the N-terminus through red at the C-terminus) or one color per chain.

Contact-map, Ramachandran, and PAE plots. The contact map is a binary N×N matrix image: pixel (i, j) is dark where Cα_i and Cα_j are within 8 Å and |i−j|>4. Because the |i−j|>4 filter removes local helical contacts, off-diagonal stripes parallel to the main diagonal indicate parallel β-sheets; stripes perpendicular to it indicate antiparallel β-sheets. The Ramachandran plot scatters every residue's (φ, ψ) pair against the sterically allowed regions. The PAE heatmap renders the predicted-aligned-error matrix.

InterPro / GO / CATH / organism. Database cross-references. InterPro integrates a dozen domain/family signature databases into unified entries with residue-range hits. GO terms attach function/process/location labels with evidence codes. CATH codes position the fold in a four-level structural taxonomy. Organism is the NCBI-taxonomy species name.

Nearest PDB structures. The Foldseek neighbor list gives the closest experimentally determined structures in the PDB, ranked by structural alignment. TM-score near 1 means near-identical fold; near 0.3 means only rough topology match. This is how one finds what a novel AlphaFold prediction most resembles in the solved-structure universe.

Predicted aligned error. PAE(i, j) answers: if I align the predicted and true structures on residue i, how far off (in Å) do I expect residue j to be? A block-diagonal PAE matrix with low values on the blocks and high values off-diagonal is the signature of a multi-domain protein with confidently predicted domains but uncertain inter-domain orientation.

Solvent-accessible surface area. Accessible surface area quantifies burial. A residue with SASA near zero is packed into the hydrophobic core; one with SASA >100 Å² sits on the surface. Computed here via the Shrake–Rupley numerical algorithm with a 1.4 Å probe.

B-factor. B-factor (Debye–Waller factor) reflects atomic displacement in the crystal lattice. It is an experimental observable (units Å²), not a prediction; low values mean the atom is pinned down, high values mean it moves or is heterogeneous across the crystal.

pLDDT. For AlphaFold models, the B-factor field carries pLDDT — the model's own estimate of local accuracy on a 0–100 scale. Regions with pLDDT<50 should be treated as essentially unmodeled; they often correspond to intrinsically disordered segments.

Backbone torsions (φ/ψ). φ (phi) and ψ (psi) are the two rotatable backbone dihedrals per residue: φ is the C(i-1)–N–Cα–C torsion, ψ is the N–Cα–C–N(i+1) torsion, both in degrees on (−180°, 180°]. α-helical residues cluster near (−60°, −45°); β-strand residues near (−120°, +130°). A Ramachandran plot is simply a scatter of (φ, ψ) for every residue.

Radius of gyration, Cα contacts, bounding box. Radius of gyration (Rg) is the root-mean-square distance of Cα atoms from their centroid — a single number for overall size and compactness. A globular domain of N residues has Rg ≈ 2.2·N^0.38 Å; an extended or disordered chain has a much larger Rg. The Cα contact count is the number of residue pairs whose Cα atoms are within 8 Å and are more than four positions apart in sequence — a standard proxy for tertiary packing density. The bounding box is the smallest axis-aligned box enclosing all Cα atoms.

Secondary structure (3-state, P-SEA). Three-state secondary structure (P-SEA) collapses the eight DSSP classes into helix (a), strand (b), and coil (c). P-SEA assigns these from Cα geometry alone — distances and angles — without requiring backbone oxygens, so it works on any Cα trace.

Secondary structure (8-state, DSSP). DSSP 8-state secondary structure assigns each residue one of H (α-helix), G (3₁₀-helix), I (π-helix), E (extended β-strand), B (isolated β-bridge), T (hydrogen-bonded turn), S (bend), or '-' (coil). The assignment is computed from backbone hydrogen-bond geometry via the Kabsch–Sander algorithm.

Foldseek 3Di. A 3Di character summarizes, for each residue, the relative orientation of the Cα frame of its nearest spatial neighbor. Because it encodes fold topology rather than chemistry, 3Di alignments detect remote structural similarity that sequence alignment misses.

mmCIF coordinates. The mmCIF block holds the 3D Cartesian coordinates of each backbone atom (N, Cα, C, O) in ångströms. mmCIF is the PDB's canonical archive format — a tagged-loop text representation of the atomic model.

Sequence. Sequence gives the chain of amino acids in standard one-letter code (A=alanine, C=cysteine, …, Y=tyrosine), read N→C. It is the only feature that is directly encoded by the gene; all structural features are derived from the folded form of this sequence.